Protein AF-A0A958V2N0-F1 (afdb_monomer)

Radius of gyration: 15.77 Å; Cα contacts (8 Å, |Δi|>4): 166; chains: 1; bounding box: 31×41×38 Å

Secondary structure (DSSP, 8-state):
------S---PPPHHHHHHHHHHHHTTGGGT-EETTEE-SSS---TTTTT-TTSHHHHHHHHHHH-BTTBPP----HHHHHHHHHHHHHHHHH--SS-TT-EE-TTS-EE-----

pLDDT: mean 89.12, std 14.81, range [37.19, 98.62]

Sequence (115 aa):
MYRTPTENHQELNSKAIYGQDLWQQNNCAACHQIYGLGGYLGPDLTNIYSDPKKGPNYIKAFLNSGVKMMPQFHFTEEEKDAIVAFLEQVDQTGIYPNLNAKIENTGWVTEETKK

Foldseek 3Di:
DDDDDDDPPPPQDPLLVLLVVVCVVVQVQCPEAQQNHGRPNDYHLQQQQVPPVAHLVNQLVCCCPPDDPGDHHPDDPSNSSSNNSNSVVSNQFADPPQPVWDQDPVRDIDGDTRD

Mean predicted aligned error: 6.5 Å

Solvent-accessible surface area (backbone atoms only — not comparable to full-atom values): 6735 Å² total; per-residue (Å²): 137,89,82,80,86,87,72,93,68,80,69,72,50,76,54,20,46,53,10,47,50,52,40,59,78,66,48,45,48,68,31,21,14,50,77,82,48,61,22,82,81,41,68,68,42,21,42,42,43,76,35,95,89,51,16,62,68,45,57,49,50,44,42,61,62,26,59,96,86,47,66,62,47,90,68,52,73,69,55,44,50,13,38,46,44,26,34,41,51,45,29,47,63,39,64,52,82,67,84,76,51,41,77,43,99,84,76,49,75,49,70,85,74,52,119

Nearest PDB structures (foldseek):
  4xyd-assembly1_B  TM=7.922E-01  e=1.323E-05  Roseobacter denitrificans OCh 114
  4pwa-assembly2_D  TM=7.755E-01  e=4.506E-04  Sinorhizobium meliloti 1021
  5mxy-assembly1_A  TM=7.459E-01  e=1.766E-01  Candidatus Kuenenia stuttgartensis
  7vzr-assembly1_c  TM=6.745E-01  e=2.164E-01  Chloracidobacterium thermophilum B
  3dp5-assembly1_A  TM=5.160E-01  e=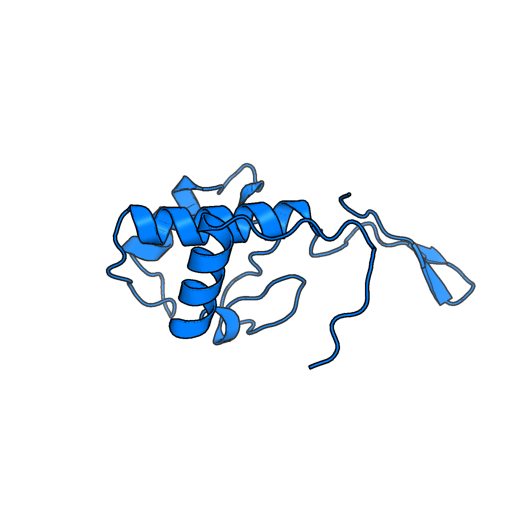1.258E-01  Geobacter sulfurreducens

Structure (mmCIF, N/CA/C/O backbone):
data_AF-A0A958V2N0-F1
#
_entry.id   AF-A0A958V2N0-F1
#
loop_
_atom_site.group_PDB
_atom_site.id
_atom_site.type_symbol
_atom_site.label_atom_id
_atom_site.label_alt_id
_atom_site.label_comp_id
_atom_site.label_asym_id
_atom_site.label_entity_id
_atom_site.label_seq_id
_atom_site.pdbx_PDB_ins_code
_atom_site.Cartn_x
_atom_site.Cartn_y
_atom_site.Cartn_z
_atom_site.occupancy
_atom_site.B_iso_or_equiv
_atom_site.auth_seq_id
_atom_site.auth_comp_id
_atom_site.auth_asym_id
_atom_site.auth_atom_id
_atom_site.pdbx_PDB_model_num
ATOM 1 N N . MET A 1 1 ? -10.173 -27.731 3.043 1.00 41.25 1 MET A N 1
ATOM 2 C CA . MET A 1 1 ? -9.167 -26.705 3.384 1.00 41.25 1 MET A CA 1
ATOM 3 C C . MET A 1 1 ? -7.841 -27.422 3.563 1.00 41.25 1 MET A C 1
ATOM 5 O O . MET A 1 1 ? -7.656 -28.075 4.579 1.00 41.25 1 MET A O 1
ATOM 9 N N . TYR A 1 2 ? -6.989 -27.436 2.539 1.00 37.19 2 TYR A N 1
ATOM 10 C CA . TYR A 1 2 ? -5.717 -28.161 2.589 1.00 37.19 2 TYR A CA 1
ATOM 11 C C . TYR A 1 2 ? -4.617 -27.198 3.031 1.00 37.19 2 TYR A C 1
ATOM 13 O O . TYR A 1 2 ? -4.205 -26.343 2.256 1.00 37.19 2 TYR A O 1
ATOM 21 N N . ARG A 1 3 ? -4.171 -27.326 4.282 1.00 44.41 3 ARG A N 1
ATOM 22 C CA . ARG A 1 3 ? -2.929 -26.719 4.764 1.00 44.41 3 ARG A CA 1
ATOM 23 C C . ARG A 1 3 ? -1.878 -27.827 4.781 1.00 44.41 3 ARG A C 1
ATOM 25 O O . ARG A 1 3 ? -1.986 -28.754 5.580 1.00 44.41 3 ARG A O 1
ATOM 32 N N . THR A 1 4 ? -0.935 -27.786 3.848 1.00 40.84 4 THR A N 1
ATOM 33 C CA . THR A 1 4 ? 0.226 -28.686 3.826 1.00 40.84 4 THR A CA 1
ATOM 34 C C . THR A 1 4 ? 1.298 -28.204 4.815 1.00 40.84 4 THR A C 1
ATOM 36 O O . THR A 1 4 ? 1.353 -27.004 5.104 1.00 40.84 4 THR A O 1
ATOM 39 N N . PRO A 1 5 ? 2.133 -29.102 5.377 1.00 58.66 5 PRO A N 1
ATOM 40 C CA . PRO A 1 5 ? 3.115 -28.746 6.395 1.00 58.66 5 PRO A CA 1
ATOM 41 C C . PRO A 1 5 ? 4.491 -28.395 5.800 1.00 58.66 5 PRO A C 1
ATOM 43 O O . PRO A 1 5 ? 4.948 -29.033 4.857 1.00 58.66 5 PRO A O 1
ATOM 46 N N . THR A 1 6 ? 5.141 -27.432 6.463 1.00 52.09 6 THR A N 1
ATOM 47 C CA . THR A 1 6 ? 6.590 -27.144 6.522 1.00 52.09 6 THR A CA 1
ATOM 48 C C . THR A 1 6 ? 7.304 -26.681 5.251 1.00 52.09 6 THR A C 1
ATOM 50 O O . THR A 1 6 ? 8.145 -27.387 4.709 1.00 52.09 6 THR A O 1
ATOM 53 N N . GLU A 1 7 ? 7.095 -25.416 4.904 1.00 46.53 7 GLU A N 1
ATOM 54 C CA . GLU A 1 7 ? 8.178 -24.530 4.459 1.00 46.53 7 GLU A CA 1
ATOM 55 C C . GLU A 1 7 ? 8.141 -23.299 5.368 1.00 46.53 7 GLU A C 1
ATOM 57 O O . GLU A 1 7 ? 7.133 -23.073 6.044 1.00 46.53 7 GLU A O 1
ATOM 62 N N . ASN A 1 8 ? 9.249 -22.568 5.472 1.00 49.62 8 ASN A N 1
ATOM 63 C CA . ASN A 1 8 ? 9.428 -21.418 6.360 1.00 49.62 8 ASN A CA 1
ATOM 64 C C . ASN A 1 8 ? 8.574 -20.226 5.882 1.00 49.62 8 ASN A C 1
ATOM 66 O O . ASN A 1 8 ? 9.096 -19.182 5.507 1.00 49.62 8 ASN A O 1
ATOM 70 N N . HIS A 1 9 ? 7.255 -20.411 5.827 1.00 52.16 9 HIS A N 1
ATOM 71 C CA . HIS A 1 9 ? 6.290 -19.370 5.547 1.00 52.16 9 HIS A CA 1
ATOM 72 C C . HIS A 1 9 ? 6.372 -18.403 6.711 1.00 52.16 9 HIS A C 1
ATOM 74 O O . HIS A 1 9 ? 5.971 -18.732 7.829 1.00 52.16 9 HIS A O 1
ATOM 80 N N . GLN A 1 10 ? 6.941 -17.234 6.451 1.00 59.53 10 GLN A N 1
ATOM 81 C CA . GLN A 1 10 ? 6.896 -16.121 7.372 1.00 59.53 10 GLN A CA 1
ATOM 82 C C . GLN A 1 10 ? 5.413 -15.809 7.596 1.00 59.53 10 GLN A C 1
ATOM 84 O O . GLN A 1 10 ? 4.754 -15.207 6.749 1.00 59.53 10 GLN A O 1
ATOM 89 N N . GLU A 1 11 ? 4.848 -16.343 8.683 1.00 75.31 11 GLU A N 1
ATOM 90 C CA . GLU A 1 11 ? 3.455 -16.084 9.015 1.00 75.31 11 GLU A CA 1
ATOM 91 C C . GLU A 1 11 ? 3.304 -14.580 9.204 1.00 75.31 11 GLU A C 1
ATOM 93 O O . GLU A 1 11 ? 4.138 -13.929 9.850 1.00 75.31 11 GLU A O 1
ATOM 98 N N . LEU A 1 12 ? 2.255 -14.018 8.600 1.00 79.94 12 LEU A N 1
ATOM 99 C CA . LEU A 1 12 ? 1.950 -12.618 8.818 1.00 79.94 12 LEU A CA 1
ATOM 100 C C . LEU A 1 12 ? 1.815 -12.391 10.324 1.00 79.94 12 LEU A C 1
ATOM 102 O O . LEU A 1 12 ? 1.156 -13.165 11.024 1.00 79.94 12 LEU A O 1
ATOM 106 N N . ASN A 1 13 ? 2.448 -11.340 10.841 1.00 91.81 13 ASN A N 1
ATOM 107 C CA . ASN A 1 13 ? 2.242 -11.000 12.243 1.00 91.81 13 ASN A CA 1
ATOM 108 C C . ASN A 1 13 ? 0.790 -10.526 12.441 1.00 91.81 13 ASN A C 1
ATOM 110 O O . ASN A 1 13 ? 0.129 -10.108 11.492 1.00 91.81 13 ASN A O 1
ATOM 114 N N . SER A 1 14 ? 0.275 -10.560 13.671 1.00 94.44 14 SER A N 1
ATOM 115 C CA . SER A 1 14 ? -1.138 -10.241 13.937 1.00 94.44 14 SER A CA 1
ATOM 116 C C . SER A 1 14 ? -1.568 -8.856 13.435 1.00 94.44 14 SER A C 1
ATOM 118 O O . SER A 1 14 ? -2.689 -8.701 12.955 1.00 94.44 14 SER A O 1
ATOM 120 N N . LYS A 1 15 ? -0.676 -7.857 13.485 1.00 96.62 15 LYS A N 1
ATOM 121 C CA . LYS A 1 15 ? -0.937 -6.511 12.953 1.00 96.62 15 LYS A CA 1
ATOM 122 C C . LYS A 1 15 ? -1.022 -6.526 11.420 1.00 96.62 15 LYS A C 1
ATOM 124 O O . LYS A 1 15 ? -1.912 -5.896 10.859 1.00 96.62 15 LYS A O 1
ATOM 129 N N . ALA A 1 16 ? -0.147 -7.263 10.746 1.00 96.94 16 ALA A N 1
ATOM 130 C CA . ALA A 1 16 ? -0.173 -7.416 9.296 1.00 96.94 16 ALA A CA 1
ATOM 131 C C . ALA A 1 16 ? -1.368 -8.246 8.801 1.00 96.94 16 ALA A C 1
ATOM 133 O O . ALA A 1 16 ? -1.910 -7.932 7.746 1.00 96.94 16 ALA A O 1
ATOM 134 N N . ILE A 1 17 ? -1.831 -9.242 9.567 1.00 97.38 17 ILE A N 1
ATOM 135 C CA . ILE A 1 17 ? -3.092 -9.953 9.281 1.00 97.38 17 ILE A CA 1
ATOM 136 C C . ILE A 1 17 ? -4.255 -8.958 9.287 1.00 97.38 17 ILE A C 1
ATOM 138 O O . ILE A 1 17 ? -5.017 -8.894 8.329 1.00 97.38 17 ILE A O 1
ATOM 142 N N . TYR A 1 18 ? -4.343 -8.107 10.312 1.00 98.12 18 TYR A N 1
ATOM 143 C CA . TYR A 1 18 ? -5.380 -7.077 10.351 1.00 98.12 18 TYR A CA 1
ATOM 144 C C . TYR A 1 18 ? -5.261 -6.081 9.182 1.00 98.12 18 TYR A C 1
ATOM 146 O O . TYR A 1 18 ? -6.259 -5.694 8.578 1.00 98.12 18 TYR A O 1
ATOM 154 N N . GLY A 1 19 ? -4.037 -5.715 8.793 1.00 98.38 19 GLY A N 1
ATOM 155 C CA . GLY A 1 19 ? -3.789 -4.896 7.606 1.00 98.38 19 GLY A CA 1
ATOM 156 C C . GLY A 1 19 ? -4.242 -5.555 6.303 1.00 98.38 19 GLY A C 1
ATOM 157 O O . GLY A 1 19 ? -4.814 -4.887 5.441 1.00 98.38 19 GLY A O 1
ATOM 158 N N . GLN A 1 20 ? -4.025 -6.864 6.170 1.00 98.12 20 GLN A N 1
ATOM 159 C CA . GLN A 1 20 ? -4.506 -7.658 5.043 1.00 98.12 20 GLN A CA 1
ATOM 160 C C . GLN A 1 20 ? -6.040 -7.690 5.000 1.00 98.12 20 GLN A C 1
ATOM 162 O O . GLN A 1 20 ? -6.624 -7.536 3.926 1.00 98.12 20 GLN A O 1
ATOM 167 N N . ASP A 1 21 ? -6.696 -7.839 6.149 1.00 98.38 21 ASP A N 1
ATOM 168 C CA . ASP A 1 21 ? -8.157 -7.808 6.235 1.00 98.38 21 ASP A CA 1
ATOM 169 C C . ASP A 1 21 ? -8.705 -6.447 5.788 1.00 98.38 21 ASP A C 1
ATOM 171 O O . ASP A 1 21 ? -9.623 -6.387 4.968 1.00 98.38 21 ASP A O 1
ATOM 175 N N . LEU A 1 22 ? -8.102 -5.345 6.250 1.00 98.50 22 LEU A N 1
ATOM 176 C CA . LEU A 1 22 ? -8.461 -3.993 5.813 1.00 98.50 22 LEU A CA 1
ATOM 177 C C . LEU A 1 22 ? -8.254 -3.815 4.303 1.00 98.50 22 LEU A C 1
ATOM 179 O O . LEU A 1 22 ? -9.129 -3.272 3.628 1.00 98.50 22 LEU A O 1
ATOM 183 N N . TRP A 1 23 ? -7.138 -4.307 3.758 1.00 98.25 23 TRP A N 1
ATOM 184 C CA . TRP A 1 23 ? -6.857 -4.294 2.319 1.00 98.25 23 TRP A CA 1
ATOM 185 C C . TRP A 1 23 ? -7.956 -4.991 1.504 1.00 98.25 23 TRP A C 1
ATOM 187 O O . TRP A 1 23 ? -8.399 -4.470 0.476 1.00 98.25 23 TRP A O 1
ATOM 197 N N . GLN A 1 24 ? -8.410 -6.158 1.965 1.00 98.00 24 GLN A N 1
ATOM 198 C CA . GLN A 1 24 ? -9.446 -6.944 1.295 1.00 98.00 24 GLN A CA 1
ATOM 199 C C . GLN A 1 24 ? -10.828 -6.298 1.425 1.00 98.00 24 GLN A C 1
ATOM 201 O O . GLN A 1 24 ? -11.517 -6.118 0.421 1.00 98.00 24 GLN A O 1
ATOM 206 N N . GLN A 1 25 ? -11.220 -5.900 2.637 1.00 98.19 25 GLN A N 1
ATOM 207 C CA . GLN A 1 25 ? -12.535 -5.310 2.916 1.00 98.19 25 GLN A CA 1
ATOM 208 C C . GLN A 1 25 ? -12.752 -3.985 2.180 1.00 98.19 25 GLN A C 1
ATOM 210 O O . GLN A 1 25 ? -13.871 -3.680 1.773 1.00 98.19 25 GLN A O 1
ATOM 215 N N . ASN A 1 26 ? -11.680 -3.220 1.969 1.00 97.94 26 ASN A N 1
ATOM 216 C CA . ASN A 1 26 ? -11.726 -1.938 1.267 1.00 97.94 26 ASN A CA 1
ATOM 217 C C . ASN A 1 26 ? -11.419 -2.055 -0.234 1.00 97.94 26 ASN A C 1
ATOM 219 O O . ASN A 1 26 ? -11.285 -1.042 -0.919 1.00 97.94 26 ASN A O 1
ATOM 223 N N . ASN A 1 27 ? -11.337 -3.285 -0.757 1.00 96.94 27 ASN A N 1
ATOM 224 C CA . ASN A 1 27 ? -11.174 -3.582 -2.177 1.00 96.94 27 ASN A CA 1
ATOM 225 C C . ASN A 1 27 ? -9.944 -2.908 -2.820 1.00 96.94 27 ASN A C 1
ATOM 227 O O . ASN A 1 27 ? -9.963 -2.538 -3.996 1.00 96.94 27 ASN A O 1
ATOM 231 N N . CYS A 1 28 ? -8.854 -2.754 -2.061 1.00 98.12 28 CYS A N 1
ATOM 232 C CA . CYS A 1 28 ? -7.637 -2.082 -2.526 1.00 98.12 28 CYS A CA 1
ATOM 233 C C . CYS A 1 28 ? -7.049 -2.760 -3.778 1.00 98.12 28 CYS A C 1
ATOM 235 O O . CYS A 1 28 ? -6.580 -2.082 -4.696 1.00 98.12 28 CYS A O 1
ATOM 237 N N . ALA A 1 29 ? -7.160 -4.091 -3.856 1.00 98.06 29 ALA A N 1
ATOM 238 C CA . ALA A 1 29 ? -6.708 -4.900 -4.989 1.00 98.06 29 ALA A CA 1
ATOM 239 C C . ALA A 1 29 ? -7.446 -4.612 -6.309 1.00 98.06 29 ALA A C 1
ATOM 241 O O . ALA A 1 29 ? -6.939 -4.960 -7.371 1.00 98.06 29 ALA A O 1
ATOM 242 N N . ALA A 1 30 ? -8.624 -3.975 -6.284 1.00 97.12 30 ALA A N 1
ATOM 243 C CA . ALA A 1 30 ? -9.320 -3.600 -7.517 1.00 97.12 30 ALA A CA 1
ATOM 244 C C . ALA A 1 30 ? -8.604 -2.482 -8.287 1.00 97.12 30 ALA A C 1
ATOM 246 O O . ALA A 1 30 ? -8.793 -2.349 -9.496 1.00 97.12 30 ALA A O 1
ATOM 247 N N . CYS A 1 31 ? -7.774 -1.692 -7.601 1.00 98.00 31 CYS A N 1
ATOM 248 C CA . CYS A 1 31 ? -7.022 -0.593 -8.200 1.00 98.00 31 CYS A CA 1
ATOM 249 C C . CYS A 1 31 ? -5.513 -0.804 -8.140 1.00 98.00 31 CYS A C 1
ATOM 251 O O . CYS A 1 31 ? -4.830 -0.343 -9.048 1.00 98.00 31 CYS A O 1
ATOM 253 N N . HIS A 1 32 ? -5.010 -1.446 -7.089 1.00 98.12 32 HIS A N 1
ATOM 254 C CA . HIS A 1 32 ? -3.586 -1.638 -6.844 1.00 98.12 32 HIS A CA 1
ATOM 255 C C . HIS A 1 32 ? -3.174 -3.094 -7.001 1.00 98.12 32 HIS A C 1
ATOM 257 O O . HIS A 1 32 ? -3.981 -4.009 -6.833 1.00 98.12 32 HIS A O 1
ATOM 263 N N . GLN A 1 33 ? -1.883 -3.289 -7.247 1.00 98.06 33 GLN A N 1
ATOM 264 C CA . GLN A 1 33 ? -1.274 -4.603 -7.387 1.00 98.06 33 GLN A CA 1
ATOM 265 C C . GLN A 1 33 ? -0.379 -4.939 -6.194 1.00 98.06 33 GLN A C 1
ATOM 267 O O . GLN A 1 33 ? 0.202 -4.046 -5.568 1.00 98.06 33 GLN A O 1
ATOM 272 N N . ILE A 1 34 ? -0.254 -6.238 -5.933 1.00 97.38 34 ILE A N 1
ATOM 273 C CA . ILE A 1 34 ? 0.802 -6.852 -5.127 1.00 97.38 34 ILE A CA 1
ATOM 274 C C . ILE A 1 34 ? 1.382 -8.003 -5.960 1.00 97.38 34 ILE A C 1
ATOM 276 O O . ILE A 1 34 ? 0.638 -8.829 -6.486 1.00 97.38 34 ILE A O 1
ATOM 280 N N . TYR A 1 35 ? 2.701 -8.038 -6.113 1.00 95.19 35 TYR A N 1
ATOM 281 C CA . TYR A 1 35 ? 3.448 -8.922 -7.015 1.00 95.19 35 TYR A CA 1
ATOM 282 C C . TYR A 1 35 ? 2.969 -8.857 -8.472 1.00 95.19 35 TYR A C 1
ATOM 284 O O . TYR A 1 35 ? 2.958 -9.865 -9.176 1.00 95.19 35 TYR A O 1
ATOM 292 N N . GLY A 1 36 ? 2.505 -7.690 -8.926 1.00 95.19 36 GLY A N 1
ATOM 293 C CA . GLY A 1 36 ? 1.904 -7.548 -10.249 1.00 95.19 36 GLY A CA 1
ATOM 294 C C . GLY A 1 36 ? 0.495 -8.142 -10.382 1.00 95.19 36 GLY A C 1
ATOM 295 O O . GLY A 1 36 ? -0.060 -8.139 -11.482 1.00 95.19 36 GLY A O 1
ATOM 296 N N . LEU A 1 37 ? -0.126 -8.608 -9.294 1.00 95.62 37 LEU A N 1
ATOM 297 C CA . LEU A 1 37 ? -1.487 -9.147 -9.284 1.00 95.62 37 LEU A CA 1
ATOM 298 C C . LEU A 1 37 ? -2.463 -8.136 -8.675 1.00 95.62 37 LEU A C 1
ATOM 300 O O . LEU A 1 37 ? -2.301 -7.718 -7.530 1.00 95.62 37 LEU A O 1
ATOM 304 N N . GLY A 1 38 ? -3.489 -7.758 -9.436 1.00 96.75 38 GLY A N 1
ATOM 305 C CA . GLY A 1 38 ? -4.515 -6.801 -9.020 1.00 96.75 38 GLY A CA 1
ATOM 306 C C . GLY A 1 38 ? -4.934 -5.872 -10.156 1.00 96.75 38 GLY A C 1
ATOM 307 O O . GLY A 1 38 ? -4.721 -6.173 -11.332 1.00 96.75 38 GLY A O 1
ATOM 308 N N . GLY A 1 39 ? -5.546 -4.747 -9.801 1.00 96.81 39 GLY A N 1
ATOM 309 C CA . GLY A 1 39 ? -5.915 -3.691 -10.739 1.00 96.81 39 GLY A CA 1
ATOM 310 C C . GLY A 1 39 ? -4.739 -2.794 -11.117 1.00 96.81 39 GLY A C 1
ATOM 311 O O . GLY A 1 39 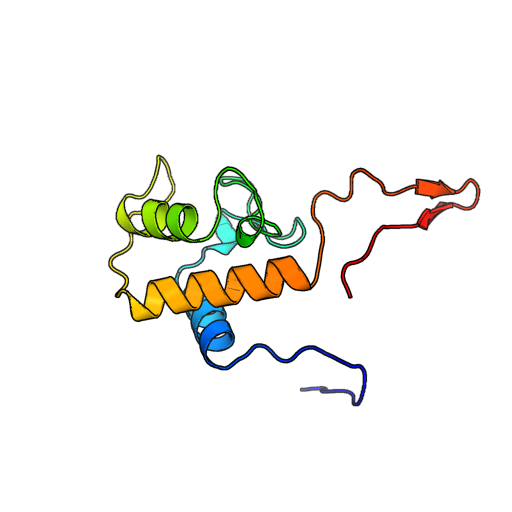? -3.772 -2.687 -10.378 1.00 96.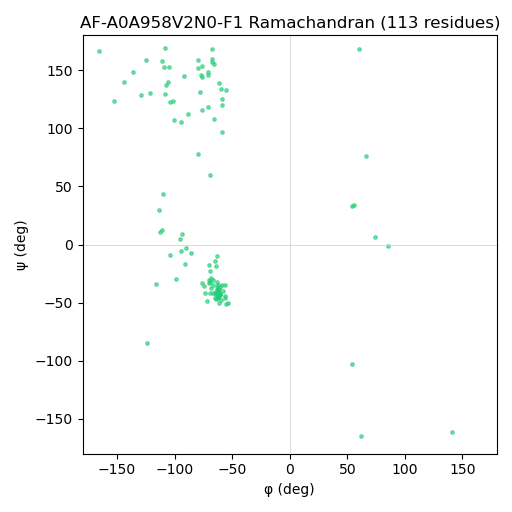81 39 GLY A O 1
ATOM 312 N N . TYR A 1 40 ? -4.851 -2.108 -12.255 1.00 94.94 40 TYR A N 1
ATOM 313 C CA . TYR A 1 40 ? -3.787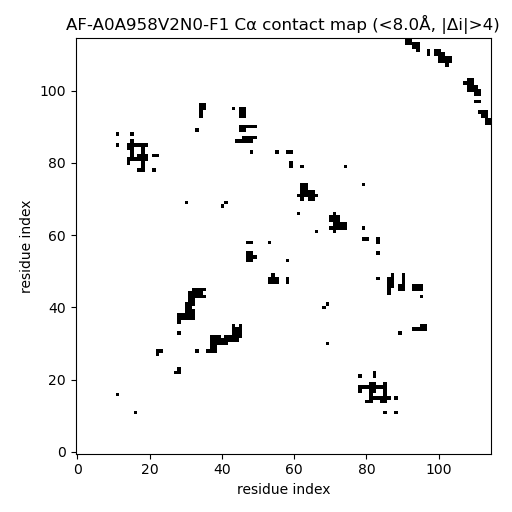 -1.260 -12.823 1.00 94.94 40 TYR A CA 1
ATOM 314 C C . TYR A 1 40 ? -4.114 0.243 -12.777 1.00 94.94 40 TYR A C 1
ATOM 316 O O . TYR A 1 40 ? -3.485 1.047 -13.464 1.00 94.94 40 TYR A O 1
ATOM 324 N N . LEU A 1 41 ? -5.147 0.635 -12.022 1.00 95.38 41 LEU A N 1
ATOM 325 C CA . LEU A 1 41 ? -5.556 2.041 -11.908 1.00 95.38 41 LEU A CA 1
ATOM 326 C C . LEU A 1 41 ? -4.620 2.837 -10.989 1.00 95.38 41 LEU A C 1
ATOM 328 O O . LEU A 1 41 ? -4.404 4.030 -11.203 1.00 95.38 41 LEU A O 1
ATOM 332 N N . GLY A 1 42 ? -4.085 2.178 -9.965 1.00 95.19 42 GLY A N 1
ATOM 333 C CA . GLY A 1 42 ? -3.042 2.670 -9.080 1.00 95.19 42 GLY A CA 1
ATOM 334 C C . GLY A 1 42 ? -1.710 1.954 -9.331 1.00 95.19 42 GLY A C 1
ATOM 335 O O . GLY A 1 42 ? -1.662 0.961 -10.056 1.00 95.19 42 GLY A O 1
ATOM 336 N N . PRO A 1 43 ? -0.607 2.450 -8.745 1.00 95.44 43 PRO A N 1
ATOM 337 C CA . PRO A 1 43 ? 0.681 1.769 -8.814 1.00 95.44 43 PRO A CA 1
ATOM 338 C C . PRO A 1 43 ? 0.654 0.425 -8.074 1.00 95.44 43 PRO A C 1
ATOM 340 O O . PRO A 1 43 ? -0.097 0.256 -7.110 1.00 95.44 43 PRO A O 1
ATOM 343 N N . ASP A 1 44 ? 1.536 -0.485 -8.483 1.00 97.38 44 ASP A N 1
ATOM 344 C CA . ASP A 1 44 ? 1.895 -1.663 -7.696 1.00 97.38 44 ASP A CA 1
ATOM 345 C C . ASP A 1 44 ? 2.533 -1.242 -6.361 1.00 97.38 44 ASP A C 1
ATOM 347 O O . ASP A 1 44 ? 3.307 -0.278 -6.294 1.00 97.38 44 ASP A O 1
ATOM 351 N N . LEU A 1 45 ? 2.154 -1.941 -5.291 1.00 98.06 45 LEU A N 1
ATOM 352 C CA . LEU A 1 45 ? 2.531 -1.621 -3.918 1.00 98.06 45 LEU A CA 1
ATOM 353 C C . LEU A 1 45 ? 3.464 -2.664 -3.293 1.00 98.06 45 LEU A C 1
ATOM 355 O O . LEU A 1 45 ? 3.721 -2.593 -2.096 1.00 98.06 45 LEU A O 1
ATOM 359 N N . THR A 1 46 ? 4.010 -3.593 -4.081 1.00 97.50 46 THR A N 1
ATOM 360 C CA . THR A 1 46 ? 4.876 -4.680 -3.599 1.00 97.50 46 THR A CA 1
ATOM 361 C C . THR A 1 46 ? 6.042 -4.155 -2.782 1.00 97.50 46 THR A C 1
ATOM 363 O O . THR A 1 46 ? 6.268 -4.615 -1.675 1.00 97.50 46 THR A O 1
ATOM 366 N N . ASN A 1 47 ? 6.773 -3.170 -3.308 1.00 96.81 47 ASN A N 1
ATOM 367 C CA . ASN A 1 47 ? 7.960 -2.622 -2.649 1.00 96.81 47 ASN A CA 1
ATOM 368 C C . ASN A 1 47 ? 7.777 -1.164 -2.207 1.00 96.81 47 ASN A C 1
ATOM 370 O O . ASN A 1 47 ? 8.719 -0.374 -2.199 1.00 96.81 47 ASN A O 1
ATOM 374 N N . ILE A 1 48 ? 6.539 -0.772 -1.883 1.00 97.69 48 ILE A N 1
ATOM 375 C CA . ILE A 1 48 ? 6.212 0.614 -1.515 1.00 97.69 48 ILE A CA 1
ATOM 376 C C . ILE A 1 48 ? 6.818 1.033 -0.170 1.00 97.69 48 ILE A C 1
ATOM 378 O O . ILE A 1 48 ? 7.101 2.215 0.039 1.00 97.69 48 ILE A O 1
ATOM 382 N N . TYR A 1 49 ? 7.011 0.074 0.737 1.00 97.88 49 TYR A N 1
ATOM 383 C CA . TYR A 1 49 ? 7.497 0.322 2.088 1.00 97.88 49 TYR A CA 1
ATOM 384 C C . TYR A 1 49 ? 8.992 0.668 2.108 1.00 97.88 49 TYR A C 1
ATOM 386 O O . TYR A 1 49 ? 9.403 1.588 2.814 1.00 97.88 49 TYR A O 1
ATOM 394 N N . SER A 1 50 ? 9.795 -0.032 1.309 1.00 96.88 50 SER A N 1
ATOM 395 C CA . SER A 1 50 ? 11.241 0.175 1.190 1.00 96.88 50 SER A CA 1
ATOM 396 C C . SER A 1 50 ? 11.637 1.180 0.101 1.00 96.88 50 SER A C 1
ATOM 398 O O . SER A 1 50 ? 12.820 1.501 -0.027 1.00 96.88 50 SER A O 1
ATOM 400 N N . ASP A 1 51 ? 10.677 1.719 -0.665 1.00 96.38 51 ASP A N 1
ATOM 401 C CA . ASP A 1 51 ? 10.937 2.760 -1.666 1.00 96.38 51 ASP A CA 1
ATOM 402 C C . ASP A 1 51 ? 11.557 4.007 -0.992 1.00 96.38 51 ASP A C 1
ATOM 404 O O . ASP A 1 51 ? 10.911 4.643 -0.148 1.00 96.38 51 ASP A O 1
ATOM 408 N N . PRO A 1 52 ? 12.779 4.418 -1.387 1.00 94.69 52 PRO A N 1
ATOM 409 C CA . PRO A 1 52 ? 13.535 5.474 -0.712 1.00 94.69 52 PRO A CA 1
ATOM 410 C C . PRO A 1 52 ? 12.880 6.859 -0.790 1.00 94.69 52 PRO A C 1
ATOM 412 O O . PRO A 1 52 ? 13.294 7.772 -0.076 1.00 94.69 52 PRO A O 1
ATOM 415 N N . LYS A 1 53 ? 11.886 7.053 -1.667 1.00 96.19 53 LYS A N 1
ATOM 416 C CA . LYS A 1 53 ? 11.170 8.328 -1.837 1.00 96.19 53 LYS A CA 1
ATOM 417 C C . LYS A 1 53 ? 9.780 8.331 -1.206 1.00 96.19 53 LYS A C 1
ATOM 419 O O . LYS A 1 53 ? 9.143 9.384 -1.191 1.00 96.19 53 LYS A O 1
ATOM 424 N N . LYS A 1 54 ? 9.282 7.180 -0.749 1.00 95.06 54 LYS A N 1
ATOM 425 C CA . LYS A 1 54 ? 7.895 7.017 -0.301 1.00 95.06 54 LYS A CA 1
ATOM 426 C C . LYS A 1 54 ? 7.860 6.491 1.132 1.00 95.06 54 LYS A C 1
ATOM 428 O O . LYS A 1 54 ? 7.757 7.282 2.070 1.00 95.06 54 LYS A O 1
ATOM 433 N N . GLY A 1 55 ? 7.958 5.177 1.304 1.00 97.00 55 GLY A N 1
ATOM 434 C CA . GLY A 1 55 ? 7.959 4.528 2.607 1.00 97.00 55 GLY A CA 1
ATOM 435 C C . GLY A 1 55 ? 6.675 4.718 3.430 1.00 97.00 55 GLY A C 1
ATOM 436 O O . GLY A 1 55 ? 5.634 5.133 2.911 1.00 97.00 55 GLY A O 1
ATOM 437 N N . PRO A 1 56 ? 6.711 4.420 4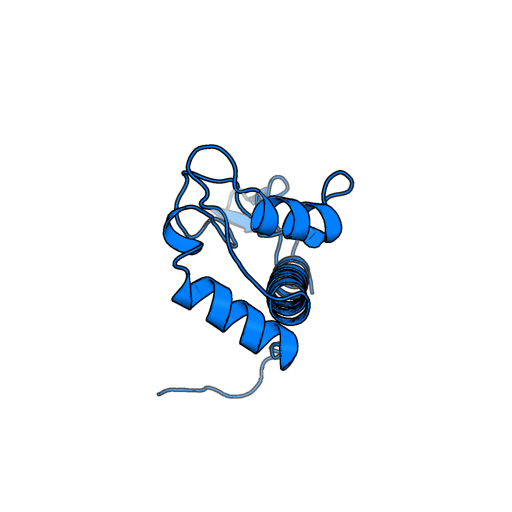.740 1.00 97.44 56 PRO A N 1
ATOM 438 C CA . PRO A 1 56 ? 5.510 4.266 5.567 1.00 97.44 56 PRO A CA 1
ATOM 439 C C . PRO A 1 56 ? 4.681 5.548 5.710 1.00 97.44 56 PRO A C 1
ATOM 441 O O . PRO A 1 56 ? 3.454 5.510 5.629 1.00 97.44 56 PRO A O 1
ATOM 444 N N . ASN A 1 57 ? 5.331 6.704 5.870 1.00 97.06 57 ASN A N 1
ATOM 445 C CA . ASN A 1 57 ? 4.622 7.982 6.001 1.00 97.06 57 ASN A CA 1
ATOM 446 C C . ASN A 1 57 ? 3.888 8.361 4.711 1.00 97.06 57 ASN A C 1
ATOM 448 O O . ASN A 1 57 ? 2.793 8.921 4.768 1.00 97.06 57 ASN A 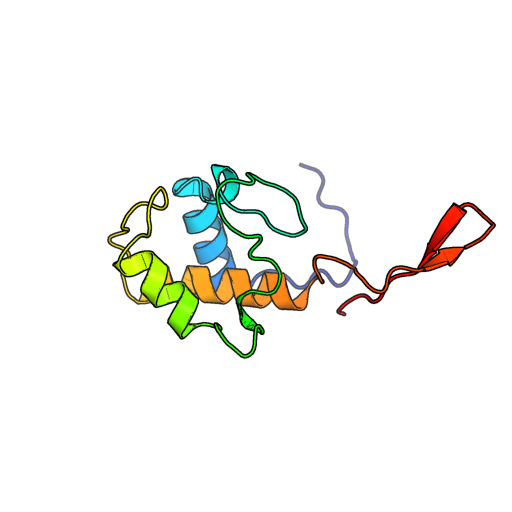O 1
ATOM 452 N N . TYR A 1 58 ? 4.459 8.018 3.554 1.00 97.06 58 TYR A N 1
ATOM 453 C CA . TYR A 1 58 ? 3.807 8.215 2.266 1.00 97.06 58 TYR A CA 1
ATOM 454 C C . TYR A 1 58 ? 2.548 7.355 2.147 1.00 97.06 58 TYR A C 1
ATOM 456 O O . TYR A 1 58 ? 1.497 7.877 1.786 1.00 97.06 58 TYR A O 1
ATOM 464 N N . ILE A 1 59 ? 2.616 6.072 2.525 1.00 96.94 59 ILE A N 1
ATOM 465 C CA . ILE A 1 59 ? 1.449 5.172 2.517 1.00 96.94 59 ILE A CA 1
ATOM 466 C C . ILE A 1 59 ? 0.310 5.783 3.345 1.00 96.94 59 ILE A C 1
ATOM 468 O O . ILE A 1 59 ? -0.802 5.950 2.846 1.00 96.94 59 ILE A O 1
ATOM 472 N N . LYS A 1 60 ? 0.599 6.199 4.585 1.00 97.06 60 LYS A N 1
ATOM 473 C CA . LYS A 1 60 ? -0.407 6.801 5.476 1.00 97.06 60 LYS A CA 1
ATOM 474 C C . LYS A 1 60 ? -0.998 8.098 4.926 1.00 97.06 60 LYS A C 1
ATOM 476 O O . LYS A 1 60 ? -2.197 8.328 5.071 1.00 97.06 60 LYS A O 1
ATOM 481 N N . ALA A 1 61 ? -0.1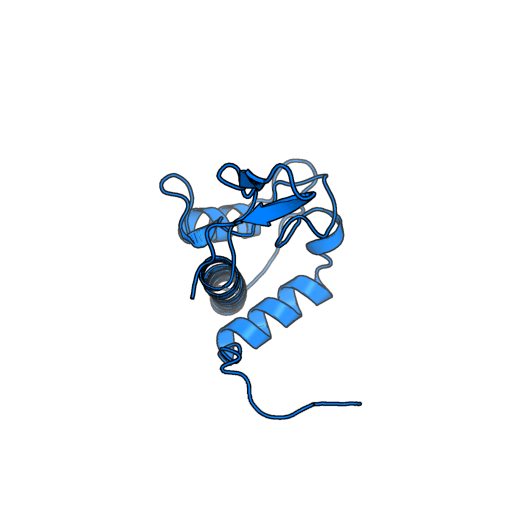80 8.945 4.302 1.00 95.94 61 ALA A N 1
ATOM 482 C CA . ALA A 1 61 ? -0.642 10.214 3.748 1.00 95.94 61 ALA A CA 1
ATOM 483 C C . ALA A 1 61 ? -1.712 10.009 2.663 1.00 95.94 61 ALA A C 1
ATOM 485 O O . ALA A 1 61 ? -2.733 10.695 2.680 1.00 95.94 61 ALA A O 1
ATOM 486 N N . PHE A 1 62 ? -1.522 9.026 1.779 1.00 95.69 62 PHE A N 1
ATOM 487 C CA . PHE 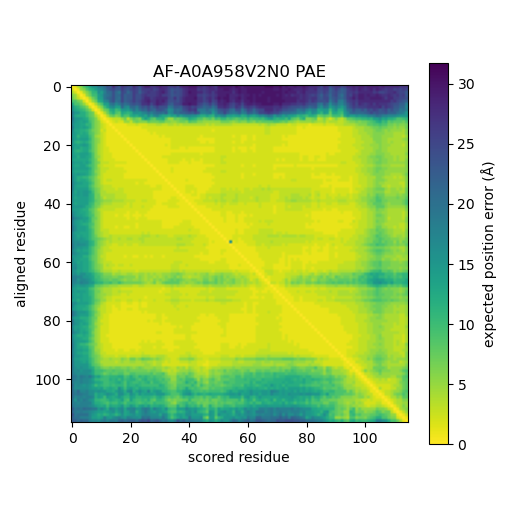A 1 62 ? -2.479 8.725 0.710 1.00 95.69 62 PHE A CA 1
ATOM 488 C C . PHE A 1 62 ? -3.792 8.138 1.231 1.00 95.69 62 PHE A C 1
ATOM 490 O O . PHE A 1 62 ? -4.845 8.435 0.669 1.00 95.69 62 PHE A O 1
ATOM 497 N N . LEU A 1 63 ? -3.756 7.371 2.325 1.00 95.88 63 LEU A N 1
ATOM 498 C CA . LEU A 1 63 ? -4.976 6.900 2.990 1.00 95.88 63 LEU A CA 1
ATOM 499 C C . LEU A 1 63 ? -5.812 8.074 3.529 1.00 95.88 63 LEU A C 1
ATOM 501 O O . LEU A 1 63 ? -7.034 8.060 3.404 1.00 95.88 63 LEU A O 1
ATOM 505 N N . ASN A 1 64 ? -5.156 9.111 4.065 1.00 92.75 64 ASN A N 1
ATOM 506 C CA . ASN A 1 64 ? -5.829 10.280 4.639 1.00 92.75 64 ASN A CA 1
ATOM 507 C C . ASN A 1 64 ? -6.420 11.230 3.593 1.00 92.75 64 ASN A C 1
ATOM 509 O O . ASN A 1 64 ? -7.426 11.876 3.877 1.00 92.75 64 ASN A O 1
ATOM 513 N N . SER A 1 65 ? -5.762 11.404 2.442 1.00 91.06 65 SER A N 1
ATOM 514 C CA . SER A 1 65 ? -6.170 12.405 1.447 1.00 91.06 65 SER A CA 1
ATOM 515 C C . SER A 1 65 ? -6.995 11.825 0.303 1.00 91.06 65 SER A C 1
ATOM 517 O O . SER A 1 65 ? -7.784 12.548 -0.302 1.00 91.06 65 SER A O 1
ATOM 519 N N . GLY A 1 66 ? -6.770 10.552 -0.046 1.00 90.44 66 GLY A N 1
ATOM 520 C CA . GLY A 1 66 ? -7.072 10.053 -1.386 1.00 90.44 66 GLY A CA 1
ATOM 521 C C . GLY A 1 66 ? -6.277 10.807 -2.465 1.00 90.44 66 GLY A C 1
ATOM 522 O O . GLY A 1 66 ? -5.648 11.836 -2.200 1.00 90.44 66 GLY A O 1
ATOM 523 N N . VAL A 1 67 ? -6.281 10.301 -3.701 1.00 91.12 67 VAL A N 1
ATOM 524 C CA . VAL A 1 67 ? -5.724 10.993 -4.881 1.00 91.12 67 VAL A CA 1
ATOM 525 C C . VAL A 1 67 ? -6.448 10.527 -6.143 1.00 91.12 67 VAL A C 1
ATOM 527 O O . VAL A 1 67 ? -6.415 9.346 -6.490 1.00 91.12 67 VAL A O 1
ATOM 530 N N . LYS A 1 68 ? -7.022 11.470 -6.902 1.00 89.44 68 LYS A N 1
ATOM 531 C CA . LYS A 1 68 ? -7.773 11.205 -8.144 1.00 89.44 68 LYS A CA 1
ATOM 532 C C . LYS A 1 68 ? -8.903 10.189 -7.922 1.00 89.44 68 LYS A C 1
ATOM 534 O O . LYS A 1 68 ? -9.951 10.557 -7.415 1.00 89.44 68 LYS A O 1
ATOM 539 N N . MET A 1 69 ? -8.688 8.939 -8.336 1.00 91.69 69 MET A N 1
ATOM 540 C CA . MET A 1 69 ? -9.644 7.836 -8.216 1.00 91.69 69 MET A CA 1
ATOM 541 C C . MET A 1 69 ? -9.479 7.050 -6.912 1.00 91.69 69 MET A C 1
ATOM 543 O O . MET A 1 69 ? -10.388 6.318 -6.538 1.00 91.69 69 MET A O 1
ATOM 547 N N . MET A 1 70 ? -8.341 7.188 -6.222 1.00 96.19 70 MET A N 1
ATOM 548 C CA . MET A 1 70 ? -8.154 6.581 -4.908 1.00 96.19 70 MET A CA 1
ATOM 549 C C . MET A 1 70 ? -9.026 7.338 -3.898 1.00 96.19 70 MET A C 1
ATOM 551 O O . MET A 1 70 ? -8.813 8.545 -3.728 1.00 96.19 70 MET A O 1
ATOM 555 N N . PRO A 1 71 ? -9.998 6.670 -3.252 1.00 95.75 71 PRO A N 1
ATOM 556 C CA . PRO A 1 71 ? -10.893 7.320 -2.310 1.00 95.75 71 PRO A CA 1
ATOM 557 C C . PRO A 1 71 ? -10.138 7.767 -1.057 1.00 95.75 71 PRO A C 1
ATOM 559 O O . PRO A 1 71 ? -9.083 7.234 -0.711 1.00 95.75 71 PRO A O 1
ATOM 562 N N . GLN A 1 72 ? -10.705 8.755 -0.373 1.00 95.62 72 GLN A N 1
ATOM 563 C CA . GLN A 1 72 ? -10.267 9.145 0.957 1.00 95.62 72 GLN A CA 1
ATOM 564 C C . GLN A 1 72 ? -10.812 8.149 1.988 1.00 95.62 72 GLN A C 1
ATOM 566 O O . GLN A 1 72 ? -12.013 7.869 1.996 1.00 95.62 72 GLN A O 1
ATOM 571 N N . PHE A 1 73 ? -9.951 7.652 2.876 1.00 96.25 73 PHE A N 1
ATOM 572 C CA . PHE A 1 73 ? -10.340 6.740 3.950 1.00 96.25 73 PHE A CA 1
ATOM 573 C C . PHE A 1 73 ? -10.365 7.451 5.306 1.00 96.25 73 PHE A C 1
ATOM 575 O O . PHE A 1 73 ? -9.626 8.403 5.547 1.00 96.25 73 PHE A O 1
ATOM 582 N N . HIS A 1 74 ? -11.202 6.947 6.212 1.00 95.50 74 HIS A N 1
ATOM 583 C CA . HIS A 1 74 ? -11.332 7.440 7.587 1.00 95.50 74 HIS A CA 1
ATOM 584 C C . HIS A 1 74 ? -10.773 6.425 8.591 1.00 95.50 74 HIS A C 1
ATOM 586 O O . HIS A 1 74 ? -11.401 6.140 9.606 1.00 95.50 74 HIS A O 1
ATOM 592 N N . PHE A 1 75 ? -9.614 5.849 8.274 1.00 97.62 75 PHE A N 1
ATOM 593 C CA . PHE A 1 75 ? -8.958 4.871 9.134 1.00 97.62 75 PHE A CA 1
ATOM 594 C C . PHE A 1 75 ? -8.380 5.512 10.398 1.00 97.62 75 PHE A C 1
ATOM 596 O O . PHE A 1 75 ? -7.846 6.629 10.351 1.00 97.62 75 PHE A O 1
ATOM 603 N N . THR A 1 76 ? -8.408 4.776 11.508 1.00 98.25 76 THR A N 1
ATOM 604 C CA . THR A 1 76 ? -7.662 5.150 12.715 1.00 98.25 76 THR A CA 1
ATOM 605 C C . THR A 1 76 ? -6.150 5.045 12.484 1.00 98.25 76 THR A C 1
ATOM 607 O O . THR A 1 76 ? -5.682 4.503 11.476 1.00 98.25 76 THR A O 1
ATOM 610 N N . GLU A 1 77 ? -5.340 5.579 13.403 1.00 97.62 77 GLU A N 1
ATOM 611 C CA . GLU A 1 77 ? -3.883 5.416 13.309 1.00 97.62 77 GLU A CA 1
ATOM 612 C C . GLU A 1 77 ? -3.469 3.942 13.396 1.00 97.62 77 GLU A C 1
ATOM 614 O O . GLU A 1 77 ? -2.559 3.521 12.683 1.00 97.62 77 GLU A O 1
ATOM 619 N N . GLU A 1 78 ? -4.176 3.142 14.195 1.00 98.12 78 GLU A N 1
ATOM 620 C CA . GLU A 1 78 ? -3.941 1.705 14.344 1.00 98.12 78 GLU A CA 1
ATOM 621 C C . GLU A 1 78 ? -4.258 0.934 13.058 1.00 98.12 78 GLU A C 1
ATOM 623 O O . GLU A 1 78 ? -3.490 0.056 12.662 1.00 98.12 78 GLU A O 1
ATOM 628 N N . GLU A 1 79 ? -5.354 1.277 12.380 1.00 98.50 79 GLU A N 1
ATOM 629 C CA . GLU A 1 79 ? -5.728 0.690 11.088 1.00 98.50 79 GLU A CA 1
ATOM 630 C C . GLU A 1 79 ? -4.713 1.042 9.996 1.00 98.50 79 GLU A C 1
ATOM 632 O O . GLU A 1 79 ? -4.274 0.182 9.229 1.00 98.50 79 GLU A O 1
ATOM 637 N N . LYS A 1 80 ? -4.267 2.302 9.959 1.00 98.50 80 LYS A N 1
ATOM 638 C CA . LYS A 1 80 ? -3.216 2.738 9.030 1.00 98.50 80 LYS A CA 1
ATOM 639 C C . LYS A 1 80 ? -1.899 2.018 9.291 1.00 98.50 80 LYS A C 1
ATOM 641 O O . LYS A 1 80 ? -1.252 1.564 8.350 1.00 98.50 80 LYS A O 1
ATOM 646 N N . ASP A 1 81 ? -1.507 1.896 10.553 1.00 98.38 81 ASP A N 1
ATOM 647 C CA . ASP A 1 81 ? -0.346 1.109 10.967 1.00 98.38 81 ASP A CA 1
ATOM 648 C C . ASP A 1 81 ? -0.449 -0.353 10.538 1.00 98.38 81 ASP A C 1
ATOM 650 O O . ASP A 1 81 ? 0.552 -0.944 10.137 1.00 98.38 81 ASP A O 1
ATOM 654 N N . ALA A 1 82 ? -1.640 -0.942 10.638 1.00 98.62 82 A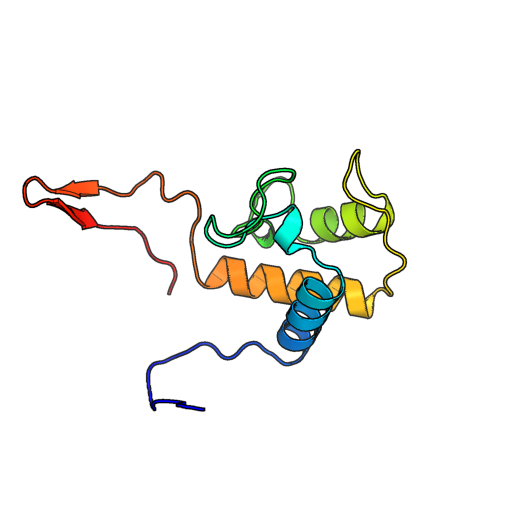LA A N 1
ATOM 655 C CA . ALA A 1 82 ? -1.879 -2.315 10.227 1.00 98.62 82 ALA A CA 1
ATOM 656 C C . ALA A 1 82 ? -1.672 -2.487 8.718 1.00 98.62 82 ALA A C 1
ATOM 658 O O . ALA A 1 82 ? -0.935 -3.381 8.301 1.00 98.62 82 ALA A O 1
ATOM 659 N N . ILE A 1 83 ? -2.226 -1.585 7.899 1.00 98.50 83 ILE A N 1
ATOM 660 C CA . ILE A 1 83 ? -2.013 -1.581 6.441 1.00 98.50 83 ILE A CA 1
ATOM 661 C C . ILE A 1 83 ? -0.526 -1.403 6.103 1.00 98.50 83 ILE A C 1
ATOM 663 O O . ILE A 1 83 ? -0.005 -2.106 5.237 1.00 98.50 83 ILE A O 1
ATOM 667 N N . VAL A 1 84 ? 0.180 -0.502 6.794 1.00 98.50 84 VAL A N 1
ATOM 668 C CA . VAL A 1 84 ? 1.630 -0.327 6.602 1.00 98.50 84 VAL A CA 1
ATOM 669 C C . VAL A 1 84 ? 2.391 -1.605 6.956 1.00 98.50 84 VAL A C 1
ATOM 671 O O . VAL A 1 84 ? 3.250 -2.009 6.182 1.00 98.50 84 VAL A O 1
ATOM 674 N N . ALA A 1 85 ? 2.065 -2.262 8.073 1.00 98.25 85 ALA A N 1
ATOM 675 C CA . ALA A 1 85 ? 2.714 -3.510 8.482 1.00 98.25 85 ALA A CA 1
ATOM 676 C C . ALA A 1 85 ? 2.466 -4.652 7.484 1.00 98.25 85 ALA A C 1
ATOM 678 O O . ALA A 1 85 ? 3.359 -5.455 7.223 1.00 98.25 85 ALA A O 1
ATOM 679 N N . PHE A 1 86 ? 1.268 -4.714 6.898 1.00 98.19 86 PHE A N 1
ATOM 680 C CA . PHE A 1 86 ? 0.976 -5.655 5.821 1.00 98.19 86 PHE A CA 1
ATOM 681 C C . PHE A 1 86 ? 1.864 -5.398 4.596 1.00 98.19 86 PHE A C 1
ATOM 683 O O . PHE A 1 86 ? 2.521 -6.318 4.112 1.00 98.19 86 PHE A O 1
ATOM 690 N N . LEU A 1 87 ? 1.938 -4.147 4.133 1.00 98.06 87 LEU A N 1
ATOM 691 C CA . LEU A 1 87 ? 2.768 -3.777 2.983 1.00 98.06 87 LEU A CA 1
ATOM 692 C C . LEU A 1 87 ? 4.271 -3.931 3.262 1.00 98.06 87 LEU A C 1
ATOM 694 O O . LEU A 1 87 ? 5.019 -4.258 2.349 1.00 98.06 87 LEU A O 1
ATOM 698 N N . GLU A 1 88 ? 4.719 -3.757 4.506 1.00 97.56 88 GLU A N 1
ATOM 699 C CA . GLU A 1 88 ? 6.090 -4.069 4.927 1.00 97.56 88 GLU A CA 1
ATOM 700 C C . GLU A 1 88 ? 6.409 -5.560 4.772 1.00 97.56 88 GLU A C 1
ATOM 702 O O . GLU A 1 88 ? 7.458 -5.909 4.234 1.00 97.56 88 GLU A O 1
ATOM 707 N N . GLN A 1 89 ? 5.518 -6.452 5.216 1.00 95.69 89 GLN A N 1
ATOM 708 C CA . GLN A 1 89 ? 5.752 -7.891 5.066 1.00 95.69 89 GLN A CA 1
ATOM 709 C C . GLN A 1 89 ? 5.683 -8.331 3.603 1.00 95.69 89 GLN A C 1
ATOM 711 O O . GLN A 1 89 ? 6.512 -9.130 3.180 1.00 95.69 89 GLN A O 1
ATOM 716 N N . VAL A 1 90 ? 4.771 -7.757 2.813 1.00 95.75 90 VAL A N 1
ATOM 717 C CA . VAL A 1 90 ? 4.736 -7.955 1.354 1.00 95.75 90 VAL A CA 1
ATOM 718 C C . VAL A 1 90 ? 6.073 -7.565 0.716 1.00 95.75 90 VAL A C 1
ATOM 720 O O . VAL A 1 90 ? 6.642 -8.328 -0.067 1.00 95.75 90 VAL A O 1
ATOM 723 N N . ASP A 1 91 ? 6.613 -6.410 1.102 1.00 95.75 91 ASP A N 1
ATOM 724 C CA . ASP A 1 91 ? 7.898 -5.915 0.617 1.00 95.75 91 ASP A CA 1
ATOM 725 C C . ASP A 1 91 ? 9.054 -6.862 0.960 1.00 95.75 91 ASP A C 1
ATOM 727 O O . ASP A 1 91 ? 9.964 -7.062 0.153 1.00 95.75 91 ASP A O 1
ATOM 731 N N . GLN A 1 92 ? 9.015 -7.492 2.133 1.00 93.69 92 GLN A N 1
ATOM 732 C CA . GLN A 1 92 ? 10.025 -8.463 2.553 1.00 93.69 92 GLN A CA 1
ATOM 733 C C . GLN A 1 92 ? 9.960 -9.766 1.754 1.00 93.69 92 GLN A C 1
ATOM 735 O O . GLN A 1 92 ? 11.001 -10.373 1.531 1.00 93.69 92 GLN A O 1
ATOM 740 N N . THR A 1 93 ? 8.786 -10.175 1.273 1.00 91.19 93 THR A N 1
ATOM 741 C CA . THR A 1 93 ? 8.607 -11.492 0.640 1.00 91.19 93 THR A CA 1
ATOM 742 C C . THR A 1 93 ? 8.742 -11.505 -0.886 1.00 91.19 93 THR A C 1
ATOM 744 O O . THR A 1 93 ? 8.729 -12.579 -1.483 1.00 91.19 93 THR A O 1
ATOM 747 N N . GLY A 1 94 ? 8.893 -10.354 -1.554 1.00 87.94 94 GLY A N 1
ATOM 748 C CA . GLY A 1 94 ? 9.038 -10.330 -3.013 1.00 87.94 94 GLY A CA 1
ATOM 749 C C . GLY A 1 94 ? 9.533 -9.010 -3.600 1.00 87.94 94 GLY A C 1
ATOM 750 O O . GLY A 1 94 ? 9.564 -7.976 -2.934 1.00 87.94 94 GLY A O 1
ATOM 751 N N . ILE A 1 95 ? 9.940 -9.051 -4.871 1.00 90.88 95 ILE A N 1
ATOM 752 C CA . ILE A 1 95 ? 10.365 -7.880 -5.650 1.00 90.88 95 ILE A CA 1
ATOM 753 C C . ILE A 1 95 ? 9.478 -7.766 -6.887 1.00 90.88 95 ILE A C 1
ATOM 755 O O . ILE A 1 95 ? 9.323 -8.735 -7.628 1.00 90.88 95 ILE A O 1
ATOM 759 N N . TYR A 1 96 ? 8.928 -6.578 -7.134 1.00 91.38 96 TYR A N 1
ATOM 760 C CA . TYR A 1 96 ? 8.217 -6.281 -8.371 1.00 91.38 96 TYR A CA 1
ATOM 761 C C . TYR A 1 96 ? 8.446 -4.831 -8.841 1.00 91.38 96 TYR A C 1
ATOM 763 O O . TYR A 1 96 ? 8.391 -3.905 -8.027 1.00 91.38 96 TYR A O 1
ATOM 771 N N . PRO A 1 97 ? 8.625 -4.604 -10.159 1.00 87.62 97 PRO A N 1
ATOM 772 C CA . PRO A 1 97 ? 8.856 -5.613 -11.197 1.00 87.62 97 PRO A CA 1
ATOM 773 C C . PRO A 1 97 ? 10.256 -6.234 -11.078 1.00 87.62 97 PRO A C 1
ATOM 775 O O . PRO A 1 97 ? 11.209 -5.555 -10.692 1.00 87.62 97 PRO A O 1
ATOM 778 N N . ASN A 1 98 ? 10.403 -7.508 -11.450 1.00 84.06 98 ASN A N 1
ATOM 779 C CA . ASN A 1 98 ? 11.711 -8.166 -11.466 1.00 84.06 98 ASN A CA 1
ATOM 780 C C . ASN A 1 98 ? 12.512 -7.798 -12.727 1.00 84.06 98 ASN A C 1
ATOM 782 O O . ASN A 1 98 ? 12.586 -8.553 -13.693 1.00 84.06 98 ASN A O 1
ATOM 786 N N . LEU A 1 99 ? 13.093 -6.596 -12.736 1.00 83.06 99 LEU A N 1
ATOM 787 C CA . LEU A 1 99 ? 13.841 -6.081 -13.892 1.00 83.06 99 LEU A CA 1
ATOM 788 C C . LEU A 1 99 ? 15.174 -6.807 -14.133 1.00 83.06 99 LEU A C 1
ATOM 790 O O . LEU A 1 99 ? 15.725 -6.708 -15.227 1.00 83.06 99 LEU A O 1
ATOM 794 N N . ASN A 1 100 ? 15.682 -7.526 -13.130 1.00 82.88 100 ASN A N 1
ATOM 795 C CA . ASN A 1 100 ? 16.955 -8.245 -13.192 1.00 82.88 100 ASN A CA 1
ATOM 796 C C . ASN A 1 100 ? 16.786 -9.726 -13.569 1.00 82.88 100 ASN A C 1
ATOM 798 O O . ASN A 1 100 ? 17.772 -10.466 -13.580 1.00 82.88 100 ASN A O 1
ATOM 802 N N . ALA A 1 101 ? 15.562 -10.161 -13.882 1.00 84.25 101 ALA A N 1
ATOM 803 C CA . ALA A 1 101 ? 15.281 -11.517 -14.323 1.00 84.25 101 ALA A CA 1
ATOM 804 C C . ALA A 1 101 ? 16.073 -11.851 -15.601 1.00 84.25 101 ALA A C 1
ATOM 806 O O . ALA A 1 101 ? 15.997 -11.142 -16.609 1.00 84.25 101 ALA A O 1
ATOM 807 N N . LYS A 1 102 ? 16.846 -12.941 -15.568 1.00 83.94 102 LYS A N 1
ATOM 808 C CA . LYS A 1 102 ? 17.622 -13.421 -16.718 1.00 83.94 102 LYS A CA 1
ATOM 809 C C . LYS A 1 102 ? 16.907 -14.588 -17.372 1.00 83.94 102 LYS A C 1
ATOM 811 O O . LYS A 1 102 ? 16.645 -15.598 -16.723 1.00 83.94 102 LYS A O 1
ATOM 816 N N . ILE A 1 103 ? 16.634 -14.447 -18.666 1.00 86.50 103 ILE A N 1
ATOM 817 C CA . ILE A 1 103 ? 16.082 -15.515 -19.498 1.00 86.50 103 ILE A CA 1
ATOM 818 C C . ILE A 1 103 ? 17.254 -16.313 -20.064 1.00 86.50 103 ILE A C 1
ATOM 820 O O . ILE A 1 103 ? 18.032 -15.809 -20.873 1.00 86.50 103 ILE A O 1
ATOM 824 N N . GLU A 1 104 ? 17.379 -17.557 -19.623 1.00 87.69 104 GLU A N 1
ATOM 825 C CA . GLU A 1 104 ? 18.370 -18.495 -20.131 1.00 87.69 104 GLU A CA 1
ATOM 826 C C . GLU A 1 104 ? 17.939 -19.044 -21.498 1.00 87.69 104 GLU A C 1
ATOM 828 O O . GLU A 1 104 ? 16.751 -19.180 -21.796 1.00 87.69 104 GLU A O 1
ATOM 833 N N . ASN A 1 105 ? 18.905 -19.461 -22.322 1.00 86.81 105 ASN A N 1
ATOM 834 C CA . ASN A 1 105 ? 18.643 -20.025 -23.660 1.00 86.81 105 ASN A CA 1
ATOM 835 C C . ASN A 1 105 ? 17.826 -21.336 -23.635 1.00 86.81 105 ASN A C 1
ATOM 837 O O . ASN A 1 105 ? 17.403 -21.836 -24.674 1.00 86.81 105 ASN A O 1
ATOM 841 N N . THR A 1 106 ? 17.623 -21.906 -22.450 1.00 91.06 106 THR A N 1
ATOM 842 C CA . THR A 1 106 ? 16.779 -23.074 -22.172 1.00 91.06 106 THR A CA 1
ATOM 843 C C . THR A 1 106 ? 15.306 -22.715 -21.944 1.00 91.06 106 THR A C 1
ATOM 845 O O . THR A 1 106 ? 14.482 -23.618 -21.823 1.00 91.06 106 THR A O 1
ATOM 848 N N . GLY A 1 107 ? 14.967 -21.423 -21.873 1.00 84.00 107 GLY A N 1
ATOM 849 C CA . GLY A 1 107 ? 13.637 -20.926 -21.511 1.00 84.00 107 GLY A CA 1
ATOM 850 C C . GLY A 1 107 ? 13.403 -20.803 -20.001 1.00 84.00 107 GLY A C 1
ATOM 851 O O . GLY A 1 107 ? 12.332 -20.363 -19.593 1.00 84.00 107 GLY A O 1
ATOM 852 N N . TRP A 1 108 ? 14.386 -21.163 -19.170 1.00 86.75 108 TRP A N 1
ATOM 853 C CA . TRP A 1 108 ? 14.331 -20.947 -17.724 1.00 86.75 108 TRP A CA 1
ATOM 854 C C . TRP A 1 108 ? 14.602 -19.484 -17.372 1.00 86.75 108 TRP A C 1
ATOM 856 O O . TRP A 1 108 ? 15.434 -18.834 -18.003 1.00 86.75 108 TRP A O 1
ATOM 866 N N . VAL A 1 109 ? 13.926 -18.980 -16.339 1.00 83.88 109 VAL A N 1
ATOM 867 C CA . VAL A 1 109 ? 14.155 -17.635 -15.799 1.00 83.88 109 VAL A CA 1
ATOM 868 C C . VAL A 1 109 ? 14.844 -17.759 -14.446 1.00 83.88 109 VAL A C 1
ATOM 870 O O . VAL A 1 109 ? 14.392 -18.519 -13.589 1.00 83.88 109 VAL A O 1
ATOM 873 N N . THR A 1 110 ? 15.945 -17.031 -14.259 1.00 83.00 110 THR A N 1
ATOM 874 C CA . THR A 1 110 ? 16.592 -16.870 -12.951 1.00 83.00 110 THR A CA 1
ATOM 875 C C . THR A 1 110 ? 16.345 -15.465 -12.424 1.00 83.00 110 THR A C 1
ATOM 877 O O . THR A 1 110 ? 16.402 -14.491 -13.174 1.00 83.00 110 THR A O 1
ATOM 880 N N . GLU A 1 111 ? 16.034 -15.365 -11.136 1.00 76.38 111 GLU A N 1
ATOM 881 C CA . GLU A 1 111 ? 15.503 -14.149 -10.527 1.00 76.38 111 GLU A CA 1
ATOM 882 C C . GLU A 1 111 ? 16.166 -13.851 -9.182 1.00 76.38 111 GLU A C 1
ATOM 884 O O . GLU A 1 111 ? 16.546 -14.760 -8.441 1.00 76.38 111 GLU A O 1
ATOM 889 N N . GLU A 1 112 ? 16.284 -12.563 -8.852 1.00 70.44 112 GLU A N 1
ATOM 890 C CA . GLU A 1 112 ? 16.627 -12.127 -7.499 1.00 70.44 112 GLU A CA 1
ATOM 891 C C . GLU A 1 112 ? 15.392 -12.268 -6.601 1.00 70.44 112 GLU A C 1
ATOM 893 O O . GLU A 1 112 ? 14.378 -11.605 -6.811 1.00 70.44 112 GLU A O 1
ATOM 898 N N . THR A 1 113 ? 15.473 -13.141 -5.599 1.00 67.81 113 THR A N 1
ATOM 899 C CA . THR A 1 113 ? 14.408 -13.355 -4.611 1.00 67.81 113 THR A CA 1
ATOM 900 C C . THR A 1 113 ? 14.791 -12.728 -3.276 1.00 67.81 113 THR A C 1
ATOM 902 O O . THR A 1 113 ? 15.935 -12.871 -2.830 1.00 67.81 113 THR A O 1
ATOM 905 N N . LYS A 1 114 ? 13.832 -12.099 -2.589 1.00 67.44 114 LYS A N 1
ATOM 906 C CA . LYS A 1 114 ? 13.978 -11.820 -1.154 1.00 67.44 114 LYS A CA 1
ATOM 907 C C . LYS A 1 114 ? 13.722 -13.107 -0.358 1.00 67.44 114 LYS A C 1
ATOM 909 O O . LYS A 1 114 ? 12.978 -13.970 -0.817 1.00 67.44 114 LYS A O 1
ATOM 914 N N . LYS A 1 115 ? 14.443 -13.267 0.755 1.00 53.00 115 LYS A N 1
ATOM 915 C CA . LYS A 1 115 ? 14.382 -14.443 1.635 1.00 53.00 115 LYS A CA 1
ATOM 916 C C . LYS A 1 115 ? 13.295 -14.298 2.680 1.00 53.00 115 LYS A C 1
ATOM 918 O O . LYS A 1 115 ? 13.224 -13.182 3.235 1.00 53.00 115 LYS A O 1
#